Protein AF-A0A151WLB1-F1 (afdb_monomer_lite)

Radius of gyration: 12.26 Å; chains: 1; bounding box: 23×27×33 Å

InterPro domains:
  IPR005135 Endonuclease/exonuclease/phosphatase [PF14529] (4-55)
  IPR036691 Endonuclease/exonuclease/phosphatase superfamily [G3DSA:3.60.10.10] (1-58)
  IPR036691 Endonuclease/exonuclease/phosphatase superfamily [SSF56219] (3-55)

Secondary structure (DSSP, 8-state):
--HHHHHHTTTTS------------GGGT-SS--HHHHHHHHHHHHTT----------

Sequence (58 aa):
ESLGEHISRRSPRPIILGGDFNAHSVEWGSSTTDSSGDCTLHWAAWLGLILLNQGPYS

pLDDT: mean 89.29, std 9.54, range [54.0, 98.25]

Structure (mmCIF, N/CA/C/O backbone):
data_AF-A0A151WLB1-F1
#
_entry.id   AF-A0A151WLB1-F1
#
loop_
_atom_site.group_PDB
_atom_site.id
_atom_site.type_symbol
_atom_site.label_atom_id
_atom_site.label_alt_id
_atom_site.label_comp_id
_atom_site.label_asym_id
_atom_site.label_entity_id
_atom_site.label_seq_id
_atom_site.pdbx_PDB_ins_code
_atom_site.Cartn_x
_atom_site.Cartn_y
_atom_site.Cartn_z
_atom_site.occupancy
_atom_site.B_iso_or_equiv
_atom_site.auth_seq_id
_atom_site.auth_comp_id
_atom_site.auth_asym_id
_atom_site.auth_atom_id
_atom_site.pdbx_PDB_model_num
ATOM 1 N N . GLU A 1 1 ? -3.639 15.777 10.762 1.00 66.25 1 GLU A N 1
ATOM 2 C CA . GLU A 1 1 ? -3.738 14.368 11.189 1.00 66.25 1 GLU A CA 1
ATOM 3 C C . GLU A 1 1 ? -3.390 13.504 9.987 1.00 66.25 1 GLU A C 1
ATOM 5 O O . GLU A 1 1 ? -3.820 13.839 8.884 1.00 66.25 1 GLU A O 1
ATOM 10 N N . SER A 1 2 ? -2.553 12.484 10.164 1.00 88.38 2 SER A N 1
ATOM 11 C CA . SER A 1 2 ? -2.173 11.566 9.082 1.00 88.38 2 SER A CA 1
ATOM 12 C C . SER A 1 2 ? -3.251 10.500 8.851 1.00 88.38 2 SER A C 1
ATOM 14 O O . SER A 1 2 ? -4.037 10.187 9.747 1.00 88.38 2 SER A O 1
ATOM 16 N N . LEU A 1 3 ? -3.270 9.887 7.663 1.00 86.00 3 LEU A N 1
ATOM 17 C CA . LEU A 1 3 ? -4.174 8.768 7.370 1.00 86.00 3 LEU A CA 1
ATOM 18 C C . LEU A 1 3 ? -3.986 7.606 8.363 1.00 86.00 3 LEU A C 1
ATOM 20 O O . LEU A 1 3 ? -4.966 7.011 8.805 1.00 86.00 3 LEU A O 1
ATOM 24 N N . GLY A 1 4 ? -2.742 7.335 8.775 1.00 87.38 4 GLY A N 1
ATOM 25 C CA . GLY A 1 4 ? -2.432 6.305 9.768 1.00 87.38 4 GLY A CA 1
ATOM 26 C C . GLY A 1 4 ? -3.064 6.580 11.135 1.00 87.38 4 GLY A C 1
ATOM 27 O O . GLY A 1 4 ? -3.676 5.688 11.714 1.00 87.38 4 GLY A O 1
ATOM 28 N N . GLU A 1 5 ? -3.012 7.822 11.625 1.00 89.81 5 GLU A N 1
ATOM 29 C CA . GLU A 1 5 ? -3.675 8.208 12.884 1.00 89.81 5 GLU A CA 1
ATOM 30 C C . GLU A 1 5 ? -5.195 8.004 12.808 1.00 89.81 5 GLU A C 1
ATOM 32 O O . GLU A 1 5 ? -5.819 7.502 13.747 1.00 89.81 5 GLU A O 1
ATOM 37 N N . HIS A 1 6 ? -5.786 8.330 11.657 1.00 89.12 6 HIS A N 1
ATOM 38 C CA . HIS A 1 6 ? -7.215 8.174 11.410 1.00 89.12 6 HIS A CA 1
ATOM 39 C C . HIS A 1 6 ? -7.648 6.692 11.401 1.00 89.12 6 HIS A C 1
ATOM 41 O O . HIS A 1 6 ? -8.730 6.359 11.900 1.00 89.12 6 HIS A O 1
ATOM 47 N N . ILE A 1 7 ? -6.803 5.803 10.868 1.00 87.56 7 ILE A N 1
ATOM 48 C CA . ILE A 1 7 ? -7.006 4.346 10.878 1.00 87.56 7 ILE A CA 1
ATOM 49 C C . ILE A 1 7 ? -6.885 3.806 12.308 1.00 87.56 7 ILE A C 1
ATOM 51 O O . ILE A 1 7 ? -7.813 3.158 12.798 1.00 87.56 7 ILE A O 1
ATOM 55 N N . SER A 1 8 ? -5.806 4.147 13.017 1.00 86.38 8 SER A N 1
ATOM 56 C CA . SER A 1 8 ? -5.542 3.663 14.379 1.00 86.38 8 SER A CA 1
ATOM 57 C C . SER A 1 8 ? -6.672 3.993 15.355 1.00 86.38 8 SER A C 1
ATOM 59 O O . SER A 1 8 ? -7.058 3.151 16.163 1.00 86.38 8 SER A O 1
ATOM 61 N N . ARG A 1 9 ? -7.280 5.182 15.242 1.00 88.06 9 ARG A N 1
ATOM 62 C CA . ARG A 1 9 ? -8.417 5.601 16.087 1.00 88.06 9 ARG A CA 1
ATOM 63 C C . ARG A 1 9 ? -9.699 4.790 15.881 1.00 88.06 9 ARG A C 1
ATOM 65 O O . ARG A 1 9 ? -10.595 4.858 16.719 1.00 88.06 9 ARG A O 1
ATOM 72 N N . ARG A 1 10 ? -9.827 4.073 14.764 1.00 85.06 10 ARG A N 1
ATOM 73 C CA . ARG A 1 10 ? -11.014 3.270 14.422 1.00 85.06 10 ARG A CA 1
ATOM 74 C C . ARG A 1 10 ? -10.842 1.781 14.744 1.00 85.06 10 ARG A C 1
ATOM 76 O O . ARG A 1 10 ? -11.829 1.046 14.690 1.00 85.06 10 ARG A O 1
ATOM 83 N N . SER A 1 11 ? -9.639 1.349 15.127 1.00 77.75 11 SER A N 1
ATOM 84 C CA . SER A 1 11 ? -9.375 -0.002 15.635 1.00 77.75 11 SER A CA 1
ATOM 85 C C . SER A 1 11 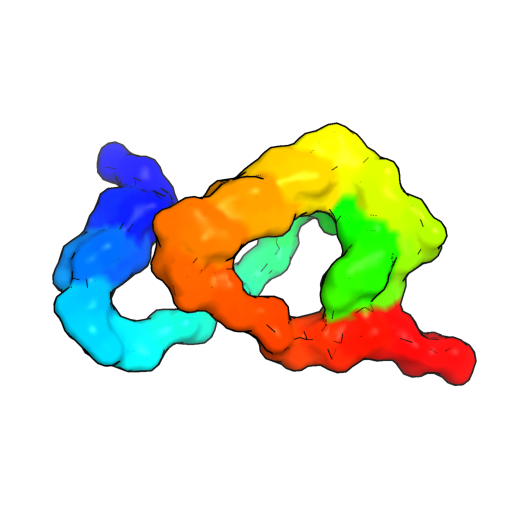? -10.214 -0.296 16.898 1.00 77.75 11 SER A C 1
ATOM 87 O O . SER A 1 11 ? -10.388 0.604 17.723 1.00 77.75 11 SER A O 1
ATOM 89 N N . PRO A 1 12 ? -10.780 -1.510 17.074 1.00 81.25 12 PRO A N 1
ATOM 90 C CA . PRO A 1 12 ? -10.574 -2.723 16.275 1.00 81.25 12 PRO A CA 1
ATOM 91 C C . PRO A 1 12 ? -11.623 -2.935 15.172 1.00 81.25 12 PRO A C 1
ATOM 93 O O . PRO A 1 12 ? -11.779 -4.054 14.686 1.00 81.25 12 PRO A O 1
ATOM 96 N N . ARG A 1 13 ? -12.406 -1.914 14.794 1.00 87.25 13 ARG A N 1
ATOM 97 C CA . ARG A 1 13 ? -13.416 -2.107 13.744 1.00 87.25 13 ARG A CA 1
ATOM 98 C C . ARG A 1 13 ? -12.712 -2.470 12.431 1.00 87.25 13 ARG A C 1
ATOM 100 O O . ARG A 1 13 ? -11.709 -1.832 12.117 1.00 87.25 13 ARG A O 1
ATOM 107 N N . PRO A 1 14 ? -13.222 -3.443 11.658 1.00 85.19 14 PRO A N 1
ATOM 108 C CA . PRO A 1 14 ? -12.704 -3.708 10.323 1.00 85.19 14 PRO A CA 1
ATOM 109 C C . PRO A 1 14 ? -12.757 -2.437 9.4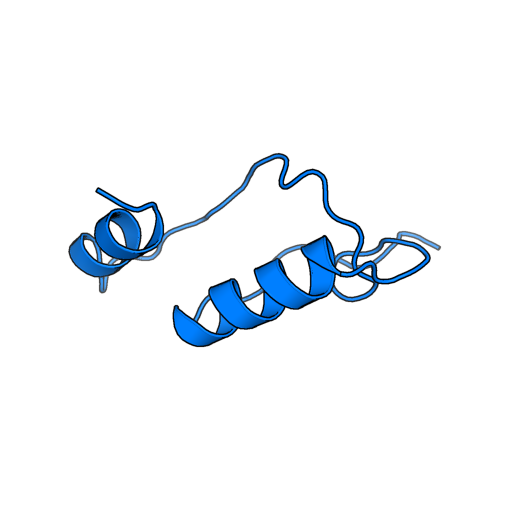66 1.00 85.19 14 PRO A C 1
ATOM 111 O O . PRO A 1 14 ? -13.797 -1.779 9.394 1.00 85.19 14 PRO A O 1
ATOM 114 N N . ILE A 1 15 ? -11.636 -2.086 8.836 1.00 89.56 15 ILE A N 1
ATOM 115 C CA . ILE A 1 15 ? -11.509 -0.927 7.947 1.00 89.56 15 ILE A CA 1
ATOM 116 C C . ILE A 1 15 ? -11.077 -1.443 6.581 1.00 89.56 15 ILE A C 1
ATOM 118 O O . ILE A 1 15 ? -10.096 -2.175 6.476 1.00 89.56 15 ILE A O 1
ATOM 122 N N . ILE A 1 16 ? -11.799 -1.036 5.540 1.00 92.12 16 ILE A N 1
ATOM 123 C CA . ILE A 1 16 ? -11.373 -1.217 4.154 1.00 92.12 16 ILE A CA 1
ATOM 124 C C . ILE A 1 16 ? -10.782 0.107 3.694 1.00 92.12 16 ILE A C 1
ATOM 126 O O . ILE A 1 16 ? -11.445 1.144 3.757 1.00 92.12 16 ILE A O 1
ATOM 130 N N . LEU A 1 17 ? -9.535 0.061 3.240 1.00 90.62 17 LEU A N 1
ATOM 131 C CA . LEU A 1 17 ? -8.873 1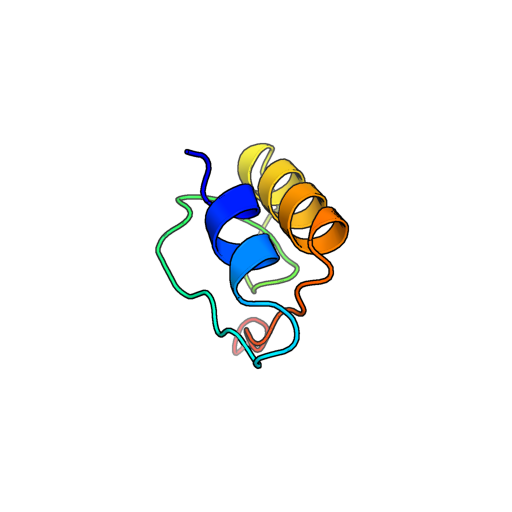.184 2.601 1.00 90.62 17 LEU A CA 1
ATOM 132 C C . LEU A 1 17 ? -8.775 0.901 1.103 1.00 90.62 17 LEU A C 1
ATOM 134 O O . LEU A 1 17 ? -8.140 -0.066 0.695 1.00 90.62 17 LEU A O 1
ATOM 138 N N . GLY A 1 18 ? -9.399 1.756 0.300 1.00 92.56 18 GLY A N 1
ATOM 139 C CA . GLY A 1 18 ? -9.309 1.720 -1.154 1.00 92.56 18 GLY A CA 1
ATOM 140 C C . GLY A 1 18 ? -9.156 3.135 -1.695 1.00 92.56 18 GLY A C 1
ATOM 141 O O . GLY A 1 18 ? -9.788 4.063 -1.189 1.00 92.56 18 GLY A O 1
ATOM 142 N N . GLY A 1 19 ? -8.299 3.298 -2.696 1.00 91.50 19 GLY A N 1
ATOM 143 C CA . GLY A 1 19 ? -8.011 4.585 -3.313 1.00 91.50 19 GLY A CA 1
ATOM 144 C C . GLY A 1 19 ? -6.916 4.467 -4.363 1.00 91.50 19 GLY A C 1
ATOM 145 O O . GLY A 1 19 ? -6.298 3.414 -4.515 1.00 91.50 19 GLY A O 1
ATOM 146 N N . ASP A 1 20 ? -6.692 5.560 -5.082 1.00 92.50 20 ASP A N 1
ATOM 147 C CA . ASP A 1 20 ? -5.563 5.685 -5.993 1.00 92.50 20 ASP A CA 1
ATOM 148 C C . ASP A 1 20 ? -4.328 6.142 -5.208 1.00 92.50 20 ASP A C 1
ATOM 150 O O . ASP A 1 20 ? -4.270 7.269 -4.713 1.00 92.50 20 ASP A O 1
ATOM 154 N N . PHE A 1 21 ? -3.361 5.239 -5.050 1.00 92.00 21 PHE A N 1
ATOM 155 C CA . PHE A 1 21 ? -2.090 5.529 -4.385 1.00 92.00 21 PHE A CA 1
ATOM 156 C C . PHE A 1 21 ? -1.041 6.098 -5.347 1.00 92.00 21 PHE A C 1
ATOM 158 O O . PHE A 1 21 ? 0.023 6.506 -4.882 1.00 92.00 21 PHE A O 1
ATOM 165 N N . ASN A 1 22 ? -1.324 6.124 -6.659 1.00 95.00 22 ASN A N 1
ATOM 166 C CA . ASN A 1 22 ? -0.389 6.520 -7.713 1.00 95.00 22 ASN A CA 1
ATOM 167 C C . ASN A 1 22 ? 0.994 5.855 -7.548 1.00 95.00 22 ASN A C 1
ATOM 169 O O . ASN A 1 22 ? 2.038 6.510 -7.563 1.00 95.00 22 ASN A O 1
ATOM 173 N N . ALA A 1 23 ? 0.967 4.545 -7.300 1.00 95.69 23 ALA A N 1
ATOM 174 C CA . ALA A 1 23 ? 2.118 3.723 -6.970 1.00 95.69 23 ALA A CA 1
ATOM 175 C C . ALA A 1 23 ? 2.001 2.361 -7.664 1.00 95.69 23 ALA A C 1
ATOM 177 O O . ALA A 1 23 ? 0.910 1.782 -7.737 1.00 95.69 23 ALA A O 1
ATOM 178 N N . HIS A 1 24 ? 3.125 1.823 -8.128 1.00 95.56 24 HIS A N 1
ATOM 179 C CA . HIS A 1 24 ? 3.174 0.506 -8.755 1.00 95.56 24 HIS A CA 1
ATOM 180 C C . HIS A 1 24 ? 3.761 -0.533 -7.801 1.00 95.56 24 HIS A C 1
ATOM 182 O O . HIS A 1 24 ? 4.838 -0.335 -7.245 1.00 95.56 24 HIS A O 1
ATOM 188 N N . SER A 1 25 ? 3.068 -1.661 -7.634 1.00 94.94 25 SER A N 1
ATOM 189 C CA . SER A 1 25 ? 3.582 -2.824 -6.911 1.00 94.94 25 SER A CA 1
ATOM 190 C C . SER A 1 25 ? 3.056 -4.125 -7.497 1.00 94.94 25 SER A C 1
ATOM 192 O O . SER A 1 25 ? 1.865 -4.253 -7.802 1.00 94.94 25 SER A O 1
ATOM 194 N N . VAL A 1 26 ? 3.950 -5.106 -7.621 1.00 94.50 26 VAL A N 1
ATOM 195 C CA . VAL A 1 26 ? 3.601 -6.465 -8.059 1.00 94.50 26 VAL A CA 1
ATOM 196 C C . VAL A 1 26 ? 2.627 -7.148 -7.096 1.00 94.50 26 VAL A C 1
ATOM 198 O O . VAL A 1 26 ? 1.757 -7.890 -7.545 1.00 94.50 26 VAL A O 1
ATOM 201 N N . GLU A 1 27 ? 2.692 -6.822 -5.800 1.00 92.44 27 GLU A N 1
ATOM 202 C CA . GLU A 1 27 ? 1.828 -7.394 -4.753 1.00 92.44 27 GLU A CA 1
ATOM 203 C C . GLU A 1 27 ? 0.343 -7.060 -4.954 1.00 92.44 27 GLU A C 1
ATOM 205 O O . GLU A 1 27 ? -0.533 -7.804 -4.519 1.00 92.44 27 GLU A O 1
ATOM 210 N N . TRP A 1 28 ? 0.039 -5.953 -5.640 1.00 91.69 28 TRP A N 1
ATOM 211 C CA . TRP A 1 28 ? -1.328 -5.588 -6.019 1.00 91.69 28 TRP A CA 1
ATOM 212 C C . TRP A 1 28 ? -1.570 -5.602 -7.532 1.00 91.69 28 TRP A C 1
ATOM 214 O O . TRP A 1 28 ? -2.546 -5.022 -8.011 1.00 91.69 28 TRP A O 1
ATOM 224 N N . GLY A 1 29 ? -0.695 -6.277 -8.281 1.00 92.44 29 GLY A N 1
ATOM 225 C CA . GLY A 1 29 ? -0.896 -6.617 -9.688 1.00 92.44 29 GLY A CA 1
ATOM 226 C C . GLY A 1 29 ? -0.362 -5.635 -10.726 1.00 92.44 29 GLY A C 1
ATOM 227 O O . GLY A 1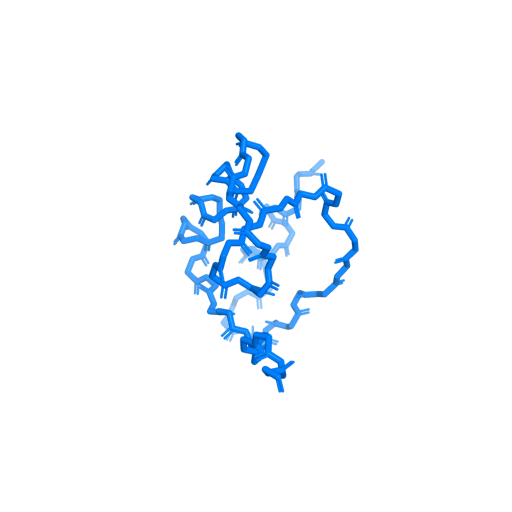 29 ? -0.762 -5.708 -11.885 1.00 92.44 29 GLY A O 1
ATOM 228 N N . SER A 1 30 ? 0.562 -4.745 -10.356 1.00 93.50 30 SER A N 1
ATOM 229 C CA . SER A 1 30 ? 1.372 -4.024 -11.354 1.00 93.50 30 SER A CA 1
ATOM 230 C C . SER A 1 30 ? 2.439 -4.939 -11.969 1.00 93.50 30 SER A C 1
ATOM 232 O O . SER A 1 30 ? 2.798 -5.964 -11.398 1.00 93.50 30 SER A O 1
ATOM 234 N N . SER A 1 31 ? 2.995 -4.557 -13.121 1.00 94.06 31 SER A N 1
ATOM 235 C CA . SER A 1 31 ? 4.092 -5.300 -13.765 1.00 94.06 31 SER A CA 1
ATOM 236 C C . SER A 1 31 ? 5.438 -5.164 -13.042 1.00 94.06 31 SER A C 1
ATOM 238 O O . SER A 1 31 ? 6.281 -6.051 -13.135 1.00 94.06 31 SER A O 1
ATOM 240 N N . THR A 1 32 ? 5.649 -4.055 -12.332 1.00 95.31 32 THR A N 1
ATOM 241 C CA . THR A 1 32 ? 6.867 -3.744 -11.574 1.00 95.31 32 THR A CA 1
ATOM 242 C C . THR A 1 32 ? 6.513 -3.081 -10.248 1.00 95.31 32 THR A C 1
ATOM 244 O O . THR A 1 32 ? 5.419 -2.534 -10.104 1.00 95.31 32 THR A O 1
ATOM 247 N N . THR A 1 33 ? 7.460 -3.074 -9.311 1.00 96.56 33 THR A N 1
ATOM 248 C CA . THR A 1 33 ? 7.369 -2.281 -8.079 1.00 96.56 33 THR A CA 1
ATOM 249 C C . THR A 1 33 ? 8.242 -1.038 -8.196 1.00 96.56 33 THR A C 1
ATOM 251 O O . THR A 1 33 ? 9.426 -1.151 -8.516 1.00 96.56 33 THR A O 1
ATOM 254 N N . ASP A 1 34 ? 7.661 0.136 -7.955 1.00 98.00 34 ASP A N 1
ATOM 255 C CA . ASP A 1 34 ? 8.396 1.398 -7.844 1.00 98.00 34 ASP A CA 1
ATOM 256 C C . ASP A 1 34 ? 8.630 1.782 -6.369 1.00 98.00 34 ASP A C 1
ATOM 258 O O . ASP A 1 34 ? 8.160 1.119 -5.442 1.00 98.00 34 ASP A O 1
ATOM 262 N N . SER A 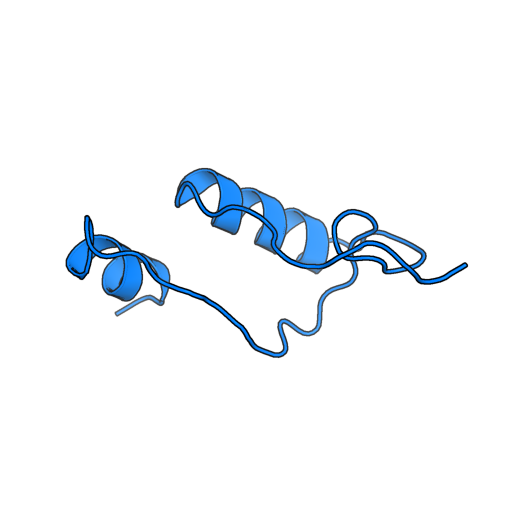1 35 ? 9.388 2.857 -6.128 1.00 98.25 35 SER A N 1
ATOM 263 C CA . SER A 1 35 ? 9.704 3.310 -4.765 1.00 98.25 35 SER A CA 1
ATOM 264 C C . SER A 1 35 ? 8.467 3.726 -3.967 1.00 98.25 35 SER A C 1
ATOM 266 O O . SER A 1 35 ? 8.436 3.564 -2.748 1.00 98.25 35 SER A O 1
ATOM 268 N N . SER A 1 36 ? 7.458 4.278 -4.644 1.00 97.75 36 SER A N 1
ATOM 269 C CA . SER A 1 36 ? 6.191 4.656 -4.019 1.00 97.75 36 SER A CA 1
ATOM 270 C C . SER A 1 36 ? 5.423 3.411 -3.583 1.00 97.75 36 SER A C 1
ATOM 272 O O . SER A 1 36 ? 4.910 3.373 -2.469 1.00 97.75 36 SER A O 1
ATOM 274 N N . GLY A 1 37 ? 5.412 2.368 -4.412 1.00 97.31 37 GLY A N 1
ATOM 275 C CA . GLY A 1 37 ? 4.790 1.084 -4.127 1.00 97.31 37 GLY A CA 1
ATOM 276 C C . GLY A 1 37 ? 5.417 0.403 -2.923 1.00 97.31 37 GLY A C 1
ATOM 277 O O . GLY A 1 37 ? 4.695 -0.023 -2.023 1.00 97.31 37 GLY A O 1
ATOM 278 N N . ASP A 1 38 ? 6.748 0.380 -2.862 1.00 97.88 38 ASP A N 1
ATOM 279 C CA . ASP A 1 38 ? 7.488 -0.150 -1.712 1.00 97.88 38 ASP A CA 1
ATOM 280 C C . ASP A 1 38 ? 7.169 0.623 -0.419 1.00 97.88 38 ASP A C 1
ATOM 282 O O . ASP A 1 38 ? 6.814 0.034 0.605 1.00 97.88 38 ASP A O 1
ATOM 286 N N . CYS A 1 39 ? 7.174 1.961 -0.479 1.00 97.69 39 CYS A N 1
ATOM 287 C CA . CYS A 1 39 ? 6.819 2.800 0.668 1.00 97.69 39 CYS A CA 1
ATOM 288 C C . CYS A 1 39 ? 5.377 2.559 1.140 1.00 97.69 39 CYS A C 1
ATOM 290 O O . CYS A 1 39 ? 5.124 2.475 2.345 1.00 97.69 39 CYS A O 1
ATOM 292 N N . THR A 1 40 ? 4.426 2.430 0.214 1.00 96.19 40 THR A N 1
ATOM 293 C CA . THR A 1 40 ? 3.020 2.158 0.534 1.00 96.19 40 THR A CA 1
ATOM 294 C C . THR A 1 40 ? 2.836 0.770 1.142 1.00 96.19 40 THR A C 1
ATOM 296 O O . THR A 1 40 ? 2.077 0.640 2.104 1.00 96.19 40 THR A O 1
ATOM 299 N N . LEU A 1 41 ? 3.543 -0.254 0.652 1.00 95.62 41 LEU A N 1
ATOM 300 C CA . LEU A 1 41 ? 3.515 -1.594 1.245 1.00 95.62 41 LEU A CA 1
ATOM 301 C C . LEU A 1 41 ? 4.080 -1.598 2.667 1.00 95.62 41 LEU A C 1
ATOM 303 O O . LEU A 1 41 ? 3.442 -2.136 3.573 1.00 95.62 41 LEU A O 1
ATOM 307 N N . HIS A 1 42 ? 5.224 -0.947 2.893 1.00 96.69 42 HIS A N 1
ATOM 308 C CA . HIS A 1 42 ? 5.792 -0.805 4.235 1.00 96.69 42 HIS A CA 1
ATOM 309 C C . HIS A 1 42 ? 4.850 -0.060 5.185 1.00 96.69 42 HIS A C 1
ATOM 311 O O . HIS A 1 42 ? 4.662 -0.476 6.330 1.00 96.69 42 HIS A O 1
ATOM 317 N N . TRP A 1 43 ? 4.213 1.010 4.711 1.00 95.00 43 TRP A N 1
ATOM 318 C CA . TRP A 1 43 ? 3.216 1.743 5.486 1.00 95.00 43 TRP A CA 1
ATOM 319 C C . TRP A 1 43 ? 1.989 0.882 5.827 1.00 95.00 43 TRP A C 1
ATOM 321 O O . TRP A 1 43 ? 1.545 0.871 6.977 1.00 95.00 43 TRP A O 1
ATOM 331 N N . ALA A 1 44 ? 1.467 0.126 4.859 1.00 94.00 44 ALA A N 1
ATOM 332 C CA . ALA A 1 44 ? 0.337 -0.774 5.065 1.00 94.00 44 ALA A CA 1
ATOM 333 C C . ALA A 1 44 ? 0.673 -1.880 6.078 1.00 94.00 44 ALA A C 1
ATOM 335 O O . ALA A 1 44 ? -0.113 -2.131 6.994 1.00 94.00 44 ALA A O 1
ATOM 336 N N . ALA A 1 45 ? 1.863 -2.477 5.968 1.00 93.94 45 ALA A N 1
ATOM 337 C CA . ALA A 1 45 ? 2.359 -3.482 6.905 1.00 93.94 45 ALA A CA 1
ATOM 338 C C . ALA A 1 45 ? 2.522 -2.915 8.324 1.00 93.94 45 ALA A C 1
ATOM 340 O O . ALA A 1 45 ? 2.116 -3.559 9.291 1.00 93.94 45 ALA A O 1
ATOM 341 N N . TRP A 1 46 ? 3.044 -1.690 8.460 1.00 93.19 46 TRP A N 1
ATOM 342 C CA . TRP A 1 46 ? 3.169 -1.009 9.754 1.00 93.19 46 TRP A CA 1
ATOM 343 C C . TRP A 1 46 ? 1.811 -0.778 10.437 1.00 93.19 46 TRP A C 1
ATOM 345 O O . TRP A 1 46 ? 1.713 -0.844 11.662 1.00 93.19 46 TRP A O 1
ATOM 355 N N . LEU A 1 47 ? 0.751 -0.567 9.652 1.00 90.69 47 LEU A N 1
ATOM 356 C CA . LEU A 1 47 ? -0.625 -0.442 10.140 1.00 90.69 47 LEU A CA 1
ATOM 357 C C . LEU A 1 47 ? -1.357 -1.784 10.314 1.00 90.69 47 LEU A C 1
ATOM 359 O O . LEU A 1 47 ? -2.513 -1.787 10.740 1.00 90.69 47 LEU A O 1
ATOM 363 N N . GLY A 1 48 ? -0.723 -2.912 9.981 1.00 90.81 48 GLY A N 1
ATOM 364 C CA . GLY A 1 48 ? -1.350 -4.236 10.026 1.00 90.81 48 GLY A CA 1
ATOM 365 C C . GLY A 1 48 ? -2.469 -4.426 8.997 1.00 90.81 48 GLY A C 1
ATOM 366 O O . GLY A 1 48 ? -3.388 -5.211 9.232 1.00 90.81 48 GLY A O 1
ATOM 367 N N . LEU A 1 49 ? -2.430 -3.692 7.880 1.00 91.94 49 LEU A N 1
ATOM 368 C CA . LEU A 1 49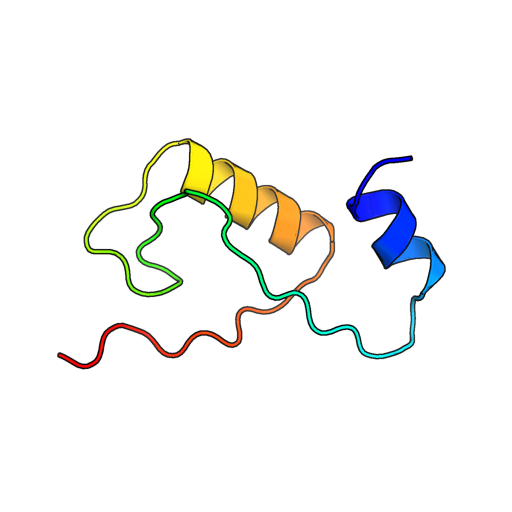 ? -3.387 -3.851 6.787 1.00 91.94 49 LEU A CA 1
ATOM 369 C C . LEU A 1 49 ? -3.066 -5.102 5.964 1.00 91.94 49 LEU A C 1
ATOM 371 O O . LEU A 1 49 ? -1.909 -5.489 5.809 1.00 91.94 49 LEU A O 1
ATOM 375 N N . ILE A 1 50 ? -4.108 -5.698 5.388 1.00 92.56 50 ILE A N 1
ATOM 376 C CA . ILE A 1 50 ? -3.999 -6.824 4.457 1.00 92.56 50 ILE A CA 1
ATOM 377 C C . ILE A 1 50 ? -4.414 -6.379 3.056 1.00 92.56 50 ILE A C 1
ATOM 379 O O . ILE A 1 50 ? -5.364 -5.608 2.899 1.00 92.56 50 ILE A O 1
ATOM 383 N N . LEU A 1 51 ? -3.713 -6.868 2.034 1.00 93.19 51 LEU A N 1
ATOM 384 C CA . LEU A 1 51 ? -4.089 -6.621 0.646 1.00 93.19 51 LEU A CA 1
ATOM 385 C C . LEU A 1 51 ? -5.307 -7.471 0.279 1.00 93.19 51 LEU A C 1
ATOM 387 O O . LEU A 1 51 ? -5.327 -8.679 0.503 1.00 93.19 51 LEU A O 1
ATOM 391 N N . LEU A 1 52 ? -6.320 -6.822 -0.297 1.00 93.62 52 LEU A N 1
ATOM 392 C CA . LEU A 1 52 ? -7.504 -7.490 -0.852 1.00 93.62 52 LEU A CA 1
ATOM 393 C C . LEU A 1 52 ? -7.464 -7.576 -2.382 1.00 93.62 52 LEU A C 1
ATOM 395 O O . LEU A 1 52 ? -8.260 -8.305 -2.980 1.00 93.62 52 LEU A O 1
ATOM 399 N N . ASN A 1 53 ? -6.542 -6.844 -3.011 1.00 90.62 53 ASN A N 1
ATOM 400 C CA . ASN A 1 53 ? -6.349 -6.856 -4.452 1.00 90.62 53 ASN A CA 1
ATOM 401 C C . ASN A 1 53 ? -6.005 -8.284 -4.878 1.00 90.62 53 ASN A C 1
ATOM 403 O O . ASN A 1 53 ? -5.060 -8.886 -4.377 1.00 90.62 53 ASN A O 1
ATOM 407 N N . GLN A 1 54 ? -6.801 -8.834 -5.787 1.00 81.75 54 GLN A N 1
ATOM 408 C CA . GLN A 1 54 ? -6.439 -10.068 -6.468 1.00 81.75 54 GLN A CA 1
ATOM 409 C C . GLN A 1 54 ? -5.401 -9.684 -7.526 1.00 81.75 54 GLN A C 1
ATOM 411 O O . GLN A 1 54 ? -5.568 -8.650 -8.176 1.00 81.75 54 GLN A O 1
ATOM 416 N N . GLY A 1 55 ? -4.314 -10.455 -7.634 1.00 69.19 55 GLY A N 1
ATOM 417 C CA . GLY A 1 55 ? -3.224 -10.208 -8.585 1.00 69.19 55 GLY A CA 1
ATOM 418 C C . GLY A 1 55 ? -3.713 -10.073 -10.035 1.00 69.19 55 GLY A C 1
ATOM 419 O O . GLY A 1 55 ? -4.905 -10.232 -10.310 1.00 69.19 55 GLY A O 1
ATOM 420 N N . PRO A 1 56 ? -2.819 -9.769 -10.988 1.00 62.16 56 PRO A N 1
ATOM 421 C CA . PRO A 1 56 ? -3.251 -9.464 -12.341 1.00 62.16 56 PRO A CA 1
ATOM 422 C C . PRO A 1 56 ? -4.012 -10.665 -12.912 1.00 62.16 56 PRO A C 1
ATOM 424 O O . PRO A 1 56 ? -3.544 -11.802 -12.822 1.00 62.16 56 PRO A O 1
ATOM 427 N N . TYR A 1 57 ? -5.197 -10.414 -13.479 1.00 58.66 57 TYR A N 1
ATOM 428 C CA . TYR A 1 57 ? -5.828 -11.372 -14.380 1.00 58.66 57 TYR A CA 1
ATOM 429 C C . TYR A 1 57 ? -4.857 -11.531 -15.552 1.00 58.66 57 TYR A C 1
ATOM 431 O O . TYR A 1 57 ? -4.703 -10.601 -16.342 1.00 58.66 57 TYR A O 1
ATOM 439 N N . SER A 1 58 ? -4.116 -12.640 -15.571 1.00 54.00 58 SER A N 1
ATOM 440 C CA . SER A 1 58 ? -3.196 -12.997 -16.655 1.00 54.00 58 SER A CA 1
ATOM 441 C C . SER A 1 58 ? -3.897 -12.992 -18.005 1.00 54.00 58 SER A C 1
ATOM 443 O O . SER A 1 58 ? -5.011 -13.569 -18.044 1.00 54.00 58 SER A O 1
#

Organism: NCBI:txid64791

Foldseek 3Di:
DDPLVVLVVPPPPDDDDDDCQVFADQVQAHPHGDPSNVVVVVVCVVSVHDDPRDYDPD